Protein AF-A0A645GKY4-F1 (afdb_monomer_lite)

Foldseek 3Di:
DVQLVVLCVVQVVFWPDKDWDCPVVVRDIDMDTDGDDPPVSQVVSQVSQCPDPPGDDDDDDDPDPDD

pLDDT: mean 88.63, std 10.51, range [47.03, 95.56]

InterPro domains:
  IPR023860 [FeFe]-hydrogenase system regulator TM1266 [PF21699] (2-59)
  IPR023860 [FeFe]-hydrogenase system regulator TM1266 [TIGR03959] (2-62)
  IPR027271 Acetolactate synthase/Transcription factor NikR, C-terminal [G3DSA:3.30.70.1150] (1-65)
  IPR045865 ACT-like domain [SSF55021] (2-63)

Organism: NCBI:txid1076179

Structure (mmCIF, N/CA/C/O backbone):
data_AF-A0A645GKY4-F1
#
_entry.id   AF-A0A645GKY4-F1
#
loop_
_atom_site.group_PDB
_atom_site.id
_atom_site.type_symbol
_atom_site.label_atom_id
_atom_site.label_alt_id
_atom_site.label_comp_id
_atom_site.label_asym_id
_atom_site.label_entity_id
_atom_site.label_seq_id
_atom_site.pdbx_PDB_ins_code
_atom_site.Cartn_x
_atom_site.Cartn_y
_atom_site.Cartn_z
_atom_site.occupancy
_atom_site.B_iso_or_equiv
_atom_site.auth_seq_id
_atom_site.auth_comp_id
_atom_site.auth_asym_id
_atom_site.auth_atom_id
_atom_site.pdbx_PDB_model_num
ATOM 1 N N . MET A 1 1 ? -14.493 6.423 -1.997 1.00 53.56 1 MET A N 1
ATOM 2 C CA . MET A 1 1 ? -13.727 5.193 -1.686 1.00 53.56 1 MET A CA 1
ATOM 3 C C . MET A 1 1 ? -13.214 4.484 -2.949 1.00 53.56 1 MET A C 1
ATOM 5 O O . MET A 1 1 ? -12.504 3.498 -2.824 1.00 53.56 1 MET A O 1
ATOM 9 N N . GLU A 1 2 ? -13.520 4.978 -4.157 1.00 58.84 2 GLU A N 1
ATOM 10 C CA . GLU A 1 2 ? -13.059 4.363 -5.414 1.00 58.84 2 GLU A CA 1
ATOM 11 C C . GLU A 1 2 ? -11.589 4.658 -5.732 1.00 58.84 2 GLU A C 1
ATOM 13 O O . GLU A 1 2 ? -10.890 3.783 -6.227 1.00 58.84 2 GLU A O 1
ATOM 18 N N . SER A 1 3 ? -11.081 5.838 -5.364 1.00 80.00 3 SER A N 1
ATOM 19 C CA . SER A 1 3 ? -9.716 6.261 -5.706 1.00 80.00 3 SER A CA 1
ATOM 20 C C . SER A 1 3 ? -8.622 5.375 -5.101 1.00 80.00 3 SER A C 1
ATOM 22 O O . SER A 1 3 ? -7.677 5.021 -5.795 1.00 80.00 3 SER A O 1
ATOM 24 N N . LEU A 1 4 ? -8.760 4.960 -3.836 1.00 88.19 4 LEU A N 1
ATOM 25 C CA . LEU A 1 4 ? -7.790 4.070 -3.188 1.00 88.19 4 LEU A CA 1
ATOM 26 C C . LEU A 1 4 ? -7.766 2.684 -3.840 1.00 88.19 4 LEU A C 1
ATOM 28 O O . LEU A 1 4 ? -6.698 2.163 -4.141 1.00 88.19 4 LEU A O 1
ATOM 32 N N . ASN A 1 5 ? -8.940 2.080 -4.032 1.00 89.12 5 ASN A N 1
ATOM 33 C CA . ASN A 1 5 ? -9.032 0.733 -4.587 1.00 89.12 5 ASN A CA 1
ATOM 34 C C . ASN A 1 5 ? -8.570 0.697 -6.044 1.00 89.12 5 ASN A C 1
ATOM 36 O O . ASN A 1 5 ? -7.911 -0.265 -6.419 1.00 89.12 5 ASN A O 1
ATOM 40 N N . ALA A 1 6 ? -8.864 1.742 -6.824 1.00 92.12 6 ALA A N 1
ATOM 41 C CA . ALA A 1 6 ? -8.353 1.890 -8.182 1.00 92.12 6 ALA A CA 1
ATOM 42 C C . ALA A 1 6 ? -6.821 1.974 -8.189 1.00 92.12 6 ALA A C 1
ATOM 44 O O . ALA A 1 6 ? -6.178 1.175 -8.857 1.00 92.12 6 ALA A O 1
ATOM 45 N N . ILE A 1 7 ? -6.229 2.835 -7.349 1.00 92.25 7 ILE A N 1
ATOM 46 C CA . ILE A 1 7 ? -4.767 2.930 -7.235 1.00 92.25 7 ILE A CA 1
ATOM 47 C C . ILE A 1 7 ? -4.159 1.587 -6.819 1.00 92.25 7 ILE A C 1
ATOM 49 O O . ILE A 1 7 ? -3.184 1.156 -7.408 1.00 92.25 7 ILE A O 1
ATOM 53 N N . LEU A 1 8 ? -4.716 0.880 -5.835 1.00 92.12 8 LEU A N 1
ATOM 54 C CA . LEU A 1 8 ? -4.178 -0.433 -5.458 1.00 92.12 8 LEU A CA 1
ATOM 55 C C . LEU A 1 8 ? -4.363 -1.490 -6.558 1.00 92.12 8 LEU A C 1
ATOM 57 O O . LEU A 1 8 ? -3.569 -2.422 -6.638 1.00 92.12 8 LEU A O 1
ATOM 61 N N . HIS A 1 9 ? -5.399 -1.367 -7.387 1.00 92.44 9 HIS A N 1
ATOM 62 C CA . HIS A 1 9 ? -5.629 -2.264 -8.514 1.00 92.44 9 HIS A CA 1
ATOM 63 C C . HIS A 1 9 ? -4.615 -2.037 -9.642 1.00 92.44 9 HIS A C 1
ATOM 65 O O . HIS A 1 9 ? -4.064 -3.015 -10.146 1.00 92.44 9 HIS A O 1
ATOM 71 N N . ASP A 1 10 ? -4.295 -0.778 -9.955 1.00 93.38 10 ASP A N 1
ATOM 72 C CA . ASP A 1 10 ? -3.290 -0.406 -10.965 1.00 93.38 10 ASP A CA 1
ATOM 73 C C . ASP A 1 10 ? -1.891 -0.959 -10.639 1.00 93.38 10 ASP A C 1
ATOM 75 O O . ASP A 1 10 ? -1.091 -1.189 -11.535 1.00 93.38 10 ASP A O 1
ATOM 79 N N . TYR A 1 11 ? -1.599 -1.189 -9.355 1.00 93.69 11 TYR A N 1
ATOM 80 C CA . TYR A 1 11 ? -0.327 -1.743 -8.876 1.00 93.69 11 TYR A CA 1
ATOM 81 C C . TYR A 1 11 ? -0.465 -3.195 -8.389 1.00 93.69 11 TYR A C 1
ATOM 83 O O . TYR A 1 11 ? 0.415 -3.699 -7.693 1.00 93.69 11 TYR A O 1
ATOM 91 N N . SER A 1 12 ? -1.571 -3.874 -8.712 1.00 93.81 12 SER A N 1
ATOM 92 C CA . SER A 1 12 ? -1.891 -5.200 -8.165 1.00 93.81 12 SER A CA 1
ATOM 93 C C . SER A 1 12 ? -0.858 -6.278 -8.489 1.00 93.81 12 SER A C 1
ATOM 95 O O . SER A 1 12 ? -0.669 -7.173 -7.669 1.00 93.81 12 SER A O 1
ATOM 97 N N . GLU A 1 13 ? -0.150 -6.163 -9.615 1.00 95.56 13 GLU A N 1
ATOM 98 C CA . GLU A 1 13 ? 0.937 -7.076 -9.997 1.00 95.56 13 GLU A CA 1
ATOM 99 C C . GLU A 1 13 ? 2.099 -7.089 -8.992 1.00 95.56 13 GLU A C 1
ATOM 101 O O . GLU A 1 13 ? 2.766 -8.107 -8.832 1.00 95.56 13 GLU A O 1
ATOM 106 N N . PHE A 1 14 ? 2.299 -5.984 -8.271 1.00 95.12 14 PHE A N 1
ATOM 107 C CA . PHE A 1 14 ? 3.364 -5.829 -7.285 1.00 95.12 14 PHE A CA 1
ATOM 108 C C . PHE A 1 14 ? 2.916 -6.159 -5.856 1.00 95.12 14 PHE A C 1
ATOM 110 O O . PHE A 1 14 ? 3.731 -6.192 -4.932 1.00 95.12 14 PHE A O 1
ATOM 117 N N . ILE A 1 15 ? 1.615 -6.354 -5.624 1.00 94.62 15 ILE A N 1
ATOM 118 C CA . ILE A 1 15 ? 1.066 -6.566 -4.282 1.00 94.62 15 ILE A CA 1
ATOM 119 C C . ILE A 1 15 ? 1.155 -8.050 -3.921 1.00 94.62 15 ILE A C 1
ATOM 121 O O . ILE A 1 15 ? 0.383 -8.870 -4.410 1.00 94.62 15 ILE A O 1
ATOM 125 N N . ILE A 1 16 ? 2.038 -8.381 -2.977 1.00 94.94 16 ILE A N 1
ATOM 126 C CA . ILE A 1 16 ? 2.174 -9.746 -2.441 1.00 94.94 16 ILE A CA 1
ATOM 127 C C . ILE A 1 16 ? 1.039 -10.067 -1.462 1.00 94.94 16 ILE A C 1
ATOM 129 O O . ILE A 1 16 ? 0.608 -11.211 -1.325 1.00 94.94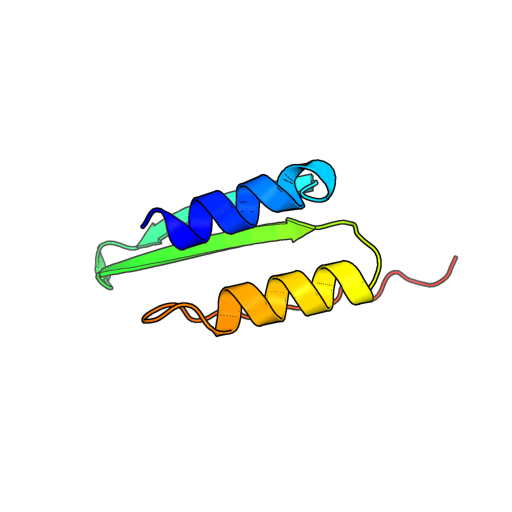 16 ILE A O 1
ATOM 133 N N . GLY A 1 17 ? 0.542 -9.058 -0.747 1.00 93.69 17 GLY A N 1
ATOM 134 C CA . GLY A 1 17 ? -0.511 -9.259 0.237 1.00 93.69 17 GLY A CA 1
ATOM 135 C C . GLY A 1 17 ? -1.132 -7.959 0.712 1.00 93.69 17 GLY A C 1
ATOM 136 O O . GLY A 1 17 ? -0.521 -6.894 0.659 1.00 93.69 17 GLY A O 1
ATOM 137 N N . ARG A 1 18 ? -2.367 -8.044 1.207 1.00 93.69 18 ARG A N 1
ATOM 138 C CA . ARG A 1 18 ? -3.046 -6.914 1.842 1.00 93.69 18 ARG A CA 1
ATOM 139 C C . ARG A 1 18 ? -3.940 -7.367 2.985 1.00 93.69 18 ARG A C 1
ATOM 141 O O . ARG A 1 18 ? -4.590 -8.406 2.900 1.00 93.69 18 ARG A O 1
ATOM 148 N N . MET A 1 19 ? -4.013 -6.549 4.025 1.00 93.81 19 MET A N 1
ATOM 149 C CA . MET A 1 19 ? -4.864 -6.759 5.189 1.00 93.81 19 MET A CA 1
ATOM 150 C C . MET A 1 19 ? -5.641 -5.480 5.482 1.00 93.81 19 MET A C 1
ATOM 152 O O . MET A 1 19 ? -5.049 -4.412 5.609 1.00 93.81 19 MET A O 1
ATOM 156 N N . GLY A 1 20 ? -6.963 -5.586 5.592 1.00 92.38 20 GLY A N 1
ATOM 157 C CA . GLY A 1 20 ? -7.842 -4.484 5.975 1.00 92.38 20 GLY A CA 1
ATOM 158 C C . GLY A 1 20 ? -8.491 -4.766 7.323 1.00 92.38 20 GLY A C 1
ATOM 159 O O . GLY A 1 20 ? -9.124 -5.805 7.490 1.00 92.38 20 GLY A O 1
ATOM 160 N N . ILE A 1 21 ? -8.353 -3.846 8.274 1.00 93.75 21 ILE A N 1
ATOM 161 C CA . ILE A 1 21 ? -8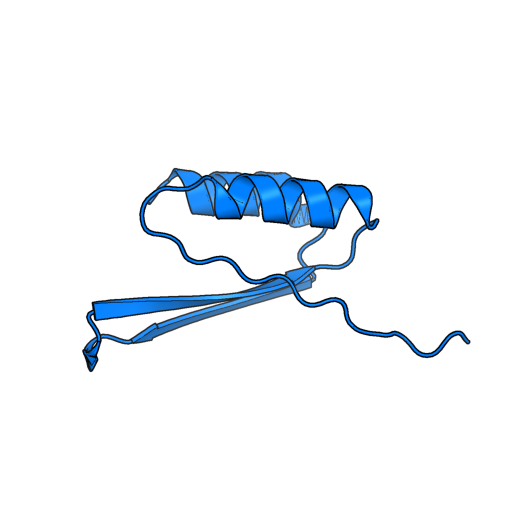.956 -3.948 9.603 1.00 93.75 21 ILE A CA 1
ATOM 162 C C . ILE A 1 21 ? -9.852 -2.721 9.824 1.00 93.75 21 ILE A C 1
ATOM 164 O O . ILE A 1 21 ? -9.344 -1.607 9.997 1.00 93.75 21 ILE A O 1
ATOM 168 N N . PRO A 1 22 ? -11.187 -2.887 9.830 1.00 92.75 22 PRO A N 1
ATOM 169 C CA . PRO A 1 22 ? -12.102 -1.807 10.172 1.00 92.75 22 PRO A CA 1
ATOM 170 C C . PRO A 1 22 ? -12.075 -1.570 11.685 1.00 92.75 22 PRO A C 1
ATOM 172 O O . PRO A 1 22 ? -12.511 -2.416 12.468 1.00 92.75 22 PRO A O 1
ATOM 175 N N . TYR A 1 23 ? -11.608 -0.400 12.116 1.00 93.94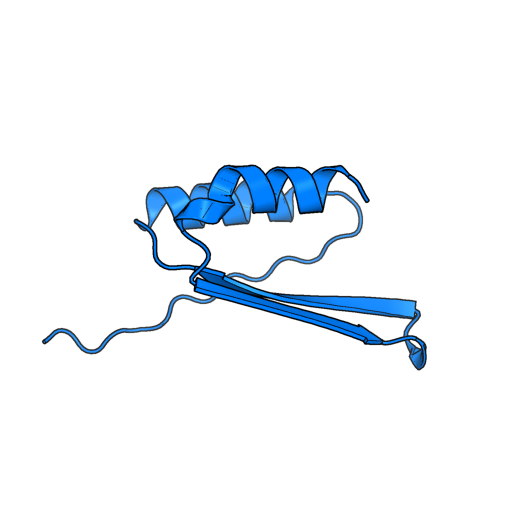 23 TYR A N 1
ATOM 176 C CA . TYR A 1 23 ? -11.545 -0.038 13.528 1.00 93.94 23 TYR A CA 1
ATOM 177 C C . TYR A 1 23 ? -12.705 0.890 13.909 1.00 93.94 23 TYR A C 1
ATOM 179 O O . TYR A 1 23 ? -12.555 2.104 14.075 1.00 93.94 23 TYR A O 1
ATOM 187 N N . LYS A 1 24 ? -13.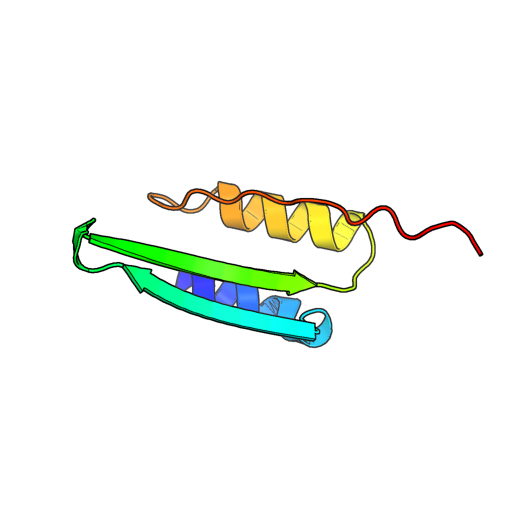890 0.285 14.069 1.00 93.06 24 LYS A N 1
ATOM 188 C CA . LYS A 1 24 ? -15.163 0.992 14.309 1.00 93.06 24 LYS A CA 1
ATOM 189 C C . LYS A 1 24 ? -15.122 1.948 15.505 1.00 93.06 24 LYS A C 1
ATOM 191 O O . LYS A 1 24 ? -15.667 3.039 15.416 1.00 93.06 24 LYS A O 1
ATOM 196 N N . GLN A 1 25 ? -14.438 1.576 16.590 1.00 94.56 25 GLN A N 1
ATOM 197 C CA . GLN A 1 25 ? -14.348 2.391 17.812 1.00 94.56 25 GLN A CA 1
ATOM 198 C C . GLN A 1 25 ? -13.698 3.763 17.585 1.00 94.56 25 GLN A C 1
ATOM 200 O O . GLN A 1 25 ? -13.971 4.698 18.329 1.00 94.56 25 GLN A O 1
ATOM 205 N N . ARG A 1 26 ? -12.843 3.890 16.563 1.00 92.12 26 ARG A N 1
ATOM 206 C CA . ARG A 1 26 ? -12.207 5.157 16.174 1.00 92.12 26 ARG A CA 1
ATOM 207 C C . ARG A 1 26 ? -12.734 5.710 14.854 1.00 92.12 26 ARG A C 1
ATOM 209 O O . ARG A 1 26 ? -12.200 6.695 14.365 1.00 92.12 26 ARG A O 1
ATOM 216 N N . ASN A 1 27 ? -13.757 5.076 14.281 1.00 91.44 27 ASN A N 1
ATOM 217 C CA . ASN A 1 27 ? -14.316 5.407 12.974 1.00 91.44 27 ASN A CA 1
ATOM 218 C C . ASN A 1 27 ? -13.257 5.502 11.853 1.00 91.44 27 ASN A C 1
ATOM 220 O O . ASN A 1 27 ? -13.354 6.340 10.960 1.00 91.44 27 ASN A O 1
ATOM 224 N N . ILE A 1 28 ? -12.233 4.643 11.910 1.00 92.50 28 ILE A N 1
ATOM 225 C CA . ILE A 1 28 ? -11.174 4.554 10.897 1.00 92.50 28 ILE A CA 1
ATOM 226 C C . ILE A 1 28 ? -11.084 3.138 10.334 1.00 92.50 28 ILE A C 1
ATOM 228 O O . ILE A 1 28 ? -11.541 2.171 10.944 1.00 92.50 28 ILE A O 1
ATOM 232 N N . SER A 1 29 ? -10.446 3.011 9.176 1.00 91.56 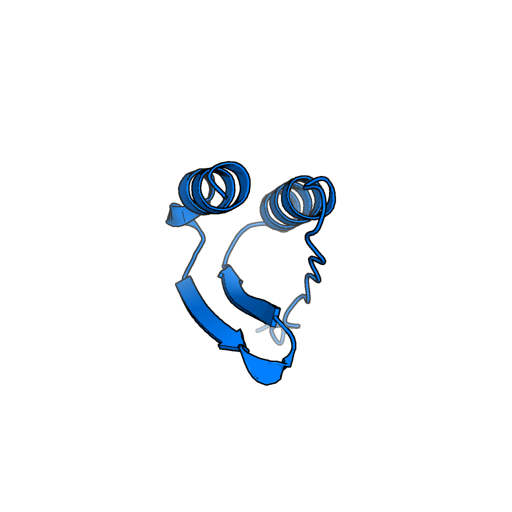29 SER A N 1
ATOM 233 C CA . SER A 1 29 ? -10.049 1.726 8.601 1.00 91.56 29 SER A CA 1
ATOM 234 C C . SER A 1 29 ? -8.543 1.723 8.393 1.00 91.56 29 SER A C 1
ATOM 236 O O . SER A 1 29 ? -7.993 2.691 7.871 1.00 91.56 29 SER A O 1
ATOM 238 N N . VAL A 1 30 ? -7.882 0.647 8.810 1.00 92.50 30 VAL A N 1
ATOM 239 C CA . VAL A 1 30 ? -6.444 0.458 8.602 1.00 92.50 30 VAL A CA 1
ATOM 240 C C . VAL A 1 30 ? -6.261 -0.534 7.468 1.00 92.50 30 VAL A C 1
ATOM 242 O O . VAL A 1 30 ? -6.865 -1.603 7.485 1.00 92.50 30 VAL A O 1
ATOM 245 N N . ILE A 1 31 ? -5.435 -0.183 6.487 1.00 93.25 31 ILE A N 1
ATOM 246 C CA . ILE A 1 31 ? -5.073 -1.070 5.384 1.00 93.25 31 ILE A CA 1
ATOM 247 C C . ILE A 1 31 ? -3.553 -1.195 5.384 1.00 93.25 31 ILE A C 1
ATOM 249 O O . ILE A 1 31 ? -2.843 -0.195 5.329 1.00 93.25 31 ILE A O 1
ATOM 253 N N . SER A 1 32 ? -3.064 -2.426 5.472 1.00 92.94 32 SER A N 1
ATOM 254 C CA . SER A 1 32 ? -1.660 -2.776 5.295 1.00 92.94 32 SER A CA 1
ATOM 255 C C . SER A 1 32 ? -1.509 -3.464 3.946 1.00 92.94 32 SER A C 1
ATOM 257 O O . SER A 1 32 ? -2.282 -4.369 3.632 1.00 92.94 32 SER A O 1
ATOM 259 N N . VAL A 1 33 ? -0.546 -3.022 3.142 1.00 93.69 33 VAL A N 1
ATOM 260 C CA . VAL A 1 33 ? -0.248 -3.590 1.825 1.00 93.69 33 VAL A CA 1
ATOM 261 C C . VAL A 1 33 ? 1.236 -3.924 1.794 1.00 93.69 33 VAL A C 1
ATOM 263 O O . VAL A 1 33 ? 2.066 -3.086 2.145 1.00 93.69 33 VAL A O 1
ATOM 266 N N . ILE A 1 34 ? 1.552 -5.154 1.409 1.00 94.69 34 ILE A N 1
ATOM 267 C CA . ILE A 1 34 ? 2.912 -5.642 1.201 1.00 94.69 34 ILE A CA 1
ATOM 268 C C . ILE A 1 34 ? 3.157 -5.624 -0.301 1.00 94.69 34 ILE A C 1
ATOM 270 O O . ILE A 1 34 ? 2.373 -6.196 -1.061 1.00 94.69 34 ILE A O 1
ATOM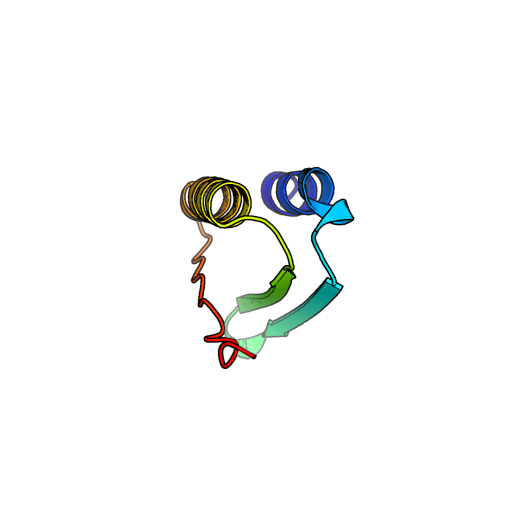 274 N N . VAL A 1 35 ? 4.227 -4.952 -0.710 1.00 93.19 35 VAL A N 1
ATOM 275 C CA . VAL A 1 35 ? 4.545 -4.695 -2.114 1.00 93.19 35 VAL A CA 1
ATOM 276 C C . VAL A 1 35 ? 5.979 -5.139 -2.373 1.00 93.19 35 VAL A C 1
ATOM 278 O O . VAL A 1 35 ? 6.860 -4.809 -1.577 1.00 93.19 35 VAL A O 1
ATOM 281 N N . ASP A 1 36 ? 6.200 -5.860 -3.466 1.00 93.25 36 ASP A N 1
ATOM 282 C CA . ASP A 1 36 ? 7.526 -6.134 -4.020 1.00 93.25 36 ASP A CA 1
ATOM 283 C C . ASP A 1 36 ? 7.603 -5.510 -5.406 1.00 93.25 36 ASP A C 1
ATOM 285 O O . ASP A 1 36 ? 6.937 -5.938 -6.347 1.00 93.25 36 ASP A O 1
ATOM 289 N N . ALA A 1 37 ? 8.338 -4.406 -5.482 1.00 92.44 37 ALA A N 1
ATOM 290 C CA . ALA A 1 37 ? 8.494 -3.617 -6.685 1.00 92.44 37 ALA A CA 1
ATOM 291 C C . ALA A 1 37 ? 9.793 -2.806 -6.630 1.00 92.44 37 ALA A C 1
ATOM 293 O O . ALA A 1 37 ? 10.315 -2.537 -5.541 1.00 92.44 37 ALA A O 1
ATOM 294 N N . PRO A 1 38 ? 10.272 -2.324 -7.785 1.00 93.25 38 PRO A N 1
ATOM 295 C CA . PRO A 1 38 ? 11.324 -1.320 -7.844 1.00 93.25 38 PRO A CA 1
ATOM 296 C C . PRO A 1 38 ? 11.007 -0.062 -7.015 1.00 93.25 38 PRO A C 1
ATOM 298 O O . PRO A 1 38 ? 9.853 0.344 -6.848 1.00 93.25 38 PRO A O 1
ATOM 301 N N . THR A 1 39 ? 12.050 0.591 -6.499 1.00 90.38 39 THR A N 1
ATOM 302 C CA . THR A 1 39 ? 11.934 1.763 -5.611 1.00 90.38 39 THR A CA 1
ATOM 303 C C . THR A 1 39 ? 11.144 2.921 -6.230 1.00 90.38 39 THR A C 1
ATOM 305 O O . THR A 1 39 ? 10.433 3.637 -5.518 1.00 90.38 39 THR A O 1
ATOM 308 N N . ASP A 1 40 ? 11.248 3.119 -7.542 1.00 93.44 40 ASP A N 1
ATOM 309 C CA . ASP A 1 40 ? 10.502 4.124 -8.304 1.00 93.44 40 ASP A CA 1
ATOM 310 C C . ASP A 1 40 ? 8.996 3.824 -8.322 1.00 93.44 40 ASP A C 1
ATOM 312 O O . ASP A 1 40 ? 8.191 4.728 -8.079 1.00 93.44 40 ASP A O 1
ATOM 316 N N . VAL A 1 41 ? 8.615 2.553 -8.481 1.00 93.94 41 VAL A N 1
ATOM 317 C CA . VAL A 1 41 ? 7.220 2.093 -8.409 1.00 93.94 41 VAL A CA 1
ATOM 318 C C . VAL A 1 41 ? 6.654 2.312 -7.005 1.00 93.94 41 VAL A C 1
ATOM 320 O O . VAL A 1 41 ? 5.578 2.901 -6.861 1.00 93.94 41 VAL A O 1
ATOM 323 N N . ILE A 1 42 ? 7.397 1.920 -5.960 1.00 93.38 42 ILE A N 1
ATOM 324 C CA . ILE A 1 42 ? 6.991 2.128 -4.558 1.00 93.38 42 ILE A CA 1
ATOM 325 C C . ILE A 1 42 ? 6.833 3.625 -4.253 1.00 93.38 42 ILE A C 1
ATOM 327 O O . ILE A 1 42 ? 5.850 4.035 -3.629 1.00 93.38 42 ILE A O 1
ATOM 331 N N . SER A 1 43 ? 7.767 4.456 -4.719 1.00 92.75 43 SER A N 1
ATOM 332 C CA . SER A 1 43 ? 7.713 5.909 -4.517 1.00 92.75 43 SER A CA 1
ATOM 333 C C . SER A 1 43 ? 6.513 6.538 -5.228 1.00 92.75 43 SER A C 1
ATOM 335 O O . SER A 1 43 ? 5.815 7.360 -4.630 1.00 92.75 43 SER A O 1
ATOM 337 N N . ALA A 1 44 ? 6.220 6.120 -6.464 1.00 94.25 44 ALA A N 1
ATOM 338 C CA . ALA A 1 44 ? 5.066 6.599 -7.222 1.00 94.25 44 ALA A CA 1
ATOM 339 C C . ALA A 1 44 ? 3.737 6.205 -6.556 1.00 94.25 44 ALA A C 1
ATOM 341 O O . ALA A 1 44 ? 2.853 7.053 -6.394 1.00 94.25 44 ALA A O 1
ATOM 342 N N . LEU A 1 45 ? 3.616 4.948 -6.112 1.00 93.38 45 LEU A N 1
ATOM 343 C CA . LEU A 1 45 ? 2.454 4.458 -5.369 1.00 93.38 45 LEU A CA 1
ATOM 344 C C . LEU A 1 45 ? 2.262 5.250 -4.068 1.00 93.38 45 LEU A C 1
ATOM 346 O O . LEU A 1 45 ? 1.179 5.779 -3.817 1.00 93.38 45 LEU A O 1
ATOM 350 N N . SER A 1 46 ? 3.323 5.398 -3.269 1.00 91.62 46 SER A N 1
ATOM 351 C CA . SER A 1 46 ? 3.293 6.168 -2.021 1.00 91.62 46 SER A CA 1
ATOM 352 C C . SER A 1 46 ? 2.873 7.622 -2.247 1.00 91.62 46 SER A C 1
ATOM 354 O O . SER A 1 46 ? 2.094 8.161 -1.459 1.00 91.62 46 SER A O 1
ATOM 356 N N . GLY A 1 47 ? 3.367 8.255 -3.315 1.00 92.62 47 GLY A N 1
ATOM 357 C CA . GLY A 1 47 ? 2.987 9.614 -3.694 1.00 92.62 47 GLY A CA 1
ATOM 358 C C . GLY A 1 47 ? 1.499 9.718 -4.022 1.00 92.62 47 GLY A C 1
ATOM 359 O O . GLY A 1 47 ? 0.797 10.538 -3.431 1.00 92.62 47 GLY A O 1
ATOM 360 N N . LYS A 1 48 ? 0.988 8.833 -4.890 1.00 92.19 48 LYS A N 1
ATOM 361 C CA . LYS A 1 48 ? -0.441 8.789 -5.254 1.00 92.19 48 LYS A CA 1
ATOM 362 C C . LYS A 1 48 ? -1.338 8.587 -4.033 1.00 92.19 48 LYS A C 1
ATOM 364 O O . LYS A 1 48 ? -2.337 9.288 -3.895 1.00 92.19 48 LYS A O 1
ATOM 369 N N . LEU A 1 49 ? -0.970 7.671 -3.136 1.00 91.75 49 LEU A N 1
ATOM 370 C CA . LEU A 1 49 ? -1.719 7.405 -1.905 1.00 91.75 49 LEU A CA 1
ATOM 371 C C . LEU A 1 49 ? -1.710 8.603 -0.946 1.00 91.75 49 LEU A C 1
ATOM 373 O O . LEU A 1 49 ? -2.739 8.905 -0.347 1.00 91.75 49 LEU A O 1
ATOM 377 N N . GLY A 1 50 ? -0.578 9.301 -0.823 1.00 90.31 50 GLY A N 1
ATOM 378 C CA . GLY A 1 50 ? -0.443 10.488 0.026 1.00 90.31 50 GLY A CA 1
ATOM 379 C C . GLY A 1 50 ? -1.212 11.716 -0.474 1.00 90.31 50 GLY A C 1
ATOM 380 O O . GLY A 1 50 ? -1.524 12.598 0.319 1.00 90.31 50 GLY A O 1
ATOM 381 N N . MET A 1 51 ? -1.551 11.771 -1.766 1.00 91.06 51 MET A N 1
ATOM 382 C CA . MET A 1 51 ? -2.366 12.846 -2.348 1.00 91.06 51 MET A CA 1
ATOM 383 C C . MET A 1 51 ? -3.873 12.642 -2.148 1.00 91.06 51 MET A C 1
ATOM 385 O O . MET A 1 51 ? -4.655 13.554 -2.424 1.00 91.06 51 MET A O 1
ATOM 389 N N . LEU A 1 52 ? -4.307 11.461 -1.697 1.00 90.00 52 LEU A N 1
ATOM 390 C CA . LEU A 1 52 ? -5.725 11.192 -1.495 1.00 90.00 52 LEU A CA 1
ATOM 391 C C . LEU A 1 52 ? -6.255 11.953 -0.270 1.00 90.00 52 LEU A C 1
ATOM 393 O O . LEU A 1 52 ? -5.702 11.825 0.826 1.00 90.00 52 LEU A O 1
ATOM 397 N N . PRO A 1 53 ? -7.362 12.705 -0.410 1.00 88.69 53 PRO A N 1
ATOM 398 C CA . PRO A 1 53 ? -7.937 13.425 0.714 1.00 88.69 53 PRO A CA 1
ATOM 399 C C . PRO A 1 53 ? -8.434 12.440 1.776 1.00 88.69 53 PRO A C 1
ATOM 401 O O . PRO A 1 53 ? -9.044 11.417 1.459 1.00 88.69 53 PRO A O 1
ATOM 404 N N . ASN A 1 54 ? -8.219 12.788 3.046 1.00 87.31 54 ASN A N 1
ATOM 405 C CA . ASN A 1 54 ? -8.655 12.015 4.215 1.00 87.31 54 ASN A CA 1
ATOM 406 C C . ASN A 1 54 ? -7.997 10.629 4.366 1.00 87.31 54 ASN A C 1
ATOM 408 O O . ASN A 1 54 ? -8.534 9.771 5.068 1.00 87.31 54 ASN A O 1
ATOM 412 N N . ILE A 1 55 ? -6.836 10.403 3.744 1.00 89.19 55 ILE A N 1
ATOM 413 C CA . ILE A 1 55 ? -6.029 9.191 3.927 1.00 89.19 55 ILE A CA 1
ATOM 414 C C . ILE A 1 55 ? -4.670 9.577 4.507 1.00 89.19 55 ILE A C 1
ATOM 416 O O . ILE A 1 55 ? -4.044 10.542 4.084 1.00 89.19 55 ILE A O 1
ATOM 420 N N . ASN A 1 56 ? -4.202 8.803 5.485 1.00 90.06 56 ASN A N 1
ATOM 421 C CA . ASN A 1 56 ? -2.825 8.867 5.953 1.00 90.06 56 ASN A CA 1
ATOM 422 C C . ASN A 1 56 ? -2.090 7.622 5.451 1.00 90.06 56 ASN A C 1
ATOM 424 O O . ASN A 1 56 ? -2.411 6.508 5.864 1.00 90.06 56 ASN A O 1
ATOM 428 N N . ALA A 1 57 ? -1.137 7.813 4.542 1.00 90.75 57 ALA A N 1
ATOM 429 C CA . ALA A 1 57 ? -0.319 6.739 3.995 1.00 90.75 57 ALA A CA 1
ATOM 430 C C . ALA A 1 57 ? 1.099 6.825 4.565 1.00 90.75 57 ALA A C 1
ATOM 432 O O . ALA A 1 57 ? 1.715 7.892 4.565 1.00 90.75 57 ALA A O 1
ATOM 433 N N . LYS A 1 58 ? 1.624 5.692 5.039 1.00 90.75 58 LYS A N 1
ATOM 434 C CA . LYS A 1 58 ? 3.008 5.572 5.498 1.00 90.75 58 LYS A CA 1
ATOM 435 C C . LYS A 1 58 ? 3.663 4.376 4.828 1.00 90.75 58 LYS A C 1
ATOM 437 O O . LYS A 1 58 ? 3.210 3.248 4.995 1.00 90.75 58 LYS A O 1
ATOM 442 N N . THR A 1 59 ? 4.753 4.645 4.125 1.00 90.94 59 THR A N 1
ATOM 443 C CA . THR A 1 59 ? 5.533 3.636 3.408 1.00 90.94 59 THR A CA 1
ATOM 444 C C . THR A 1 59 ? 6.799 3.343 4.194 1.00 90.94 59 THR A C 1
ATOM 446 O O . THR A 1 59 ? 7.503 4.261 4.618 1.00 90.94 59 THR A O 1
ATOM 449 N N . VAL A 1 60 ? 7.071 2.062 4.429 1.00 89.81 60 VAL A N 1
ATOM 450 C CA . VAL A 1 60 ? 8.260 1.595 5.145 1.00 89.81 60 VAL A CA 1
ATOM 451 C C . VAL A 1 60 ? 8.990 0.615 4.244 1.00 89.81 60 VAL A C 1
ATOM 453 O O . VAL A 1 60 ? 8.392 -0.341 3.763 1.00 89.81 60 VAL A O 1
ATOM 456 N N . TYR A 1 61 ? 10.280 0.855 4.030 1.00 88.00 61 TYR A N 1
ATOM 457 C CA . TYR A 1 61 ? 11.132 -0.044 3.264 1.00 88.00 61 TYR A CA 1
ATOM 458 C C . TYR A 1 61 ? 11.697 -1.118 4.187 1.00 88.00 61 TYR A C 1
ATOM 460 O O . TYR A 1 61 ? 12.363 -0.810 5.182 1.00 88.00 61 TYR A O 1
ATOM 468 N N . SER A 1 62 ? 11.452 -2.379 3.848 1.00 84.81 62 SER A N 1
ATOM 469 C CA . SER A 1 62 ? 12.142 -3.496 4.482 1.00 84.81 62 SER A CA 1
ATOM 470 C C . SER A 1 62 ? 13.600 -3.472 4.044 1.00 84.81 62 SER A C 1
ATOM 472 O O . SER A 1 62 ? 13.900 -3.567 2.856 1.00 84.81 62 SER A O 1
ATOM 474 N N . LYS A 1 63 ? 14.523 -3.350 5.000 1.00 78.50 63 LYS A N 1
ATOM 475 C CA . LYS A 1 63 ? 15.941 -3.605 4.738 1.00 78.50 63 LYS A CA 1
ATOM 476 C C . LYS A 1 63 ? 16.093 -5.109 4.542 1.00 78.50 63 LYS A C 1
ATOM 478 O O . LYS A 1 63 ? 16.178 -5.843 5.523 1.00 78.50 63 LYS A O 1
ATOM 483 N N . LEU A 1 64 ? 16.066 -5.567 3.296 1.00 68.88 64 LEU A N 1
ATOM 484 C CA . LEU A 1 64 ? 16.510 -6.919 2.993 1.00 68.88 64 LEU A CA 1
ATOM 485 C C . LEU A 1 64 ? 18.011 -6.974 3.311 1.00 68.88 64 LEU A C 1
ATOM 487 O O . LEU A 1 64 ? 18.741 -6.081 2.870 1.00 68.88 64 LEU A O 1
ATOM 491 N N . PRO A 1 65 ? 18.487 -7.937 4.121 1.00 58.44 65 PRO A N 1
ATOM 492 C CA . PRO A 1 65 ? 19.918 -8.158 4.235 1.00 58.44 65 PRO A CA 1
ATOM 493 C C . PRO A 1 65 ? 20.435 -8.463 2.829 1.00 58.44 65 PRO A C 1
ATOM 495 O O . PRO A 1 65 ? 19.920 -9.364 2.169 1.00 58.44 65 PRO A O 1
ATOM 498 N N . SER A 1 66 ? 21.393 -7.664 2.356 1.00 55.66 66 SER A N 1
ATOM 499 C CA . SER A 1 66 ? 22.116 -7.934 1.118 1.00 55.66 66 SER A CA 1
ATOM 500 C C . SER A 1 66 ? 22.664 -9.355 1.214 1.00 55.66 66 SER A C 1
ATOM 502 O O . SER A 1 66 ? 23.423 -9.640 2.142 1.00 55.66 66 SER A O 1
ATOM 504 N N . GLN A 1 67 ? 22.209 -10.243 0.334 1.00 47.03 67 GLN A N 1
ATOM 505 C CA . GLN A 1 67 ? 22.768 -11.586 0.222 1.00 47.03 67 GLN A CA 1
ATOM 506 C C . GLN A 1 67 ? 24.066 -11.539 -0.581 1.00 47.03 67 GLN A C 1
ATOM 508 O O . GLN A 1 67 ? 24.121 -10.737 -1.543 1.00 47.03 67 GLN A O 1
#

Radius of gyration: 12.95 Å; chains: 1; bounding box: 38×25×29 Å

Secondary structure (DSSP, 8-state):
-HHHHHHHHHTGGGEEEEEEEEEGGGTEEEEEEEE---HHHHHHHHHHHHTSTT---------PPP-

Sequence (67 aa):
MESLNAILHDYSEFIIGRMGIPYKQRNISVISVIVDAPTDVISALSGKLGMLPNINAKTVYSKLPSQ